Protein AF-A0A4V0XJI4-F1 (afdb_monomer)

Radius of gyration: 18.65 Å; Cα contacts (8 Å, |Δi|>4): 263; chains: 1; bounding box: 46×40×73 Å

Sequence (173 aa):
MKLHIHVLAIPPPGHPDSTPDPPNVFHYTTGQKLDLILRSGAILPTAARVPGNEKPVAWFSTSPAWEPTATKCPIPGKLGQLITAKAQNGLVRITVPGTCAPYIFPQLPLIAGTKPSVCFGLLVAGLELGSDPDTWRFTPHPVPTALFREVEFFDFASDRWLAVDLAELSCRN

Foldseek 3Di:
DDDDDDDDDDDDDDDPVDPPQAQKKKQKEFPQVVVVCVVVQWQAFDCVVPPPQWFGKGKIFSDPDHQLVNQPDPDADPVSQVVSCVVGVFMKIWIFGCVLFVDALVCRCVQTVDDPVVSVVVVVVSVVNVGDSRGMTIDSDIGGPVRTPFMWGQDPVVRDTDTDDPVVVVVVD

Mean predicted aligned error: 7.9 Å

Structure (mmCIF, N/CA/C/O backbone):
data_AF-A0A4V0XJI4-F1
#
_entry.id   AF-A0A4V0XJI4-F1
#
loop_
_atom_site.group_PDB
_atom_site.id
_atom_site.type_symbol
_atom_site.label_atom_id
_atom_site.label_alt_id
_atom_site.label_comp_id
_atom_site.label_asym_id
_atom_site.label_entity_id
_atom_site.label_seq_id
_atom_site.pdbx_PDB_ins_code
_atom_site.Cartn_x
_atom_site.Cartn_y
_atom_site.Cartn_z
_atom_site.occupancy
_atom_site.B_iso_or_equiv
_atom_site.auth_seq_id
_atom_site.auth_comp_id
_atom_site.auth_asym_id
_atom_site.auth_atom_id
_atom_site.pdbx_PDB_model_num
ATOM 1 N N . MET A 1 1 ? -3.372 -15.853 -51.076 1.00 40.28 1 MET A N 1
ATOM 2 C CA . MET A 1 1 ? -4.233 -14.877 -50.369 1.00 40.28 1 MET A CA 1
ATOM 3 C C . MET A 1 1 ? -4.418 -15.374 -48.939 1.00 40.28 1 MET A C 1
ATOM 5 O O . MET A 1 1 ? -4.960 -16.456 -48.775 1.00 40.28 1 MET A O 1
ATOM 9 N N . LYS A 1 2 ? -3.872 -14.683 -47.928 1.00 32.44 2 LYS A N 1
ATOM 10 C CA . LYS A 1 2 ? -3.965 -15.091 -46.511 1.00 32.44 2 LYS A CA 1
ATOM 11 C C . LYS A 1 2 ? -5.219 -14.474 -45.884 1.00 32.44 2 LYS A C 1
ATOM 13 O O . LYS A 1 2 ? -5.274 -13.255 -45.734 1.00 32.44 2 LYS A O 1
ATOM 18 N N . LEU A 1 3 ? -6.202 -15.304 -45.536 1.00 29.45 3 LEU A N 1
ATOM 19 C CA . LEU A 1 3 ? -7.391 -14.892 -44.787 1.00 29.45 3 LEU A CA 1
ATOM 20 C C . LEU A 1 3 ? -6.964 -14.507 -43.359 1.00 29.45 3 LEU A C 1
ATOM 22 O O . LEU A 1 3 ? -6.436 -15.347 -42.634 1.00 29.45 3 LEU A O 1
ATOM 26 N N . HIS A 1 4 ? -7.147 -13.244 -42.972 1.00 32.09 4 HIS A N 1
ATOM 27 C CA . HIS A 1 4 ? -6.981 -12.799 -41.586 1.00 32.09 4 HIS A CA 1
ATOM 28 C C . HIS A 1 4 ? -8.329 -12.937 -40.878 1.00 32.09 4 HIS A C 1
ATOM 30 O O . HIS A 1 4 ? -9.289 -12.256 -41.232 1.00 32.09 4 HIS A O 1
ATOM 36 N N . ILE A 1 5 ? -8.407 -13.840 -39.903 1.00 36.75 5 ILE A N 1
ATOM 37 C CA . ILE A 1 5 ? -9.575 -13.979 -39.032 1.00 36.75 5 ILE A CA 1
ATOM 38 C C . ILE A 1 5 ? -9.375 -13.017 -37.860 1.00 36.75 5 ILE A C 1
ATOM 40 O O . ILE A 1 5 ? -8.503 -13.229 -37.020 1.00 36.75 5 ILE A O 1
ATOM 44 N N . HIS A 1 6 ? -10.170 -11.949 -37.814 1.00 36.25 6 HIS A N 1
ATOM 45 C CA . HIS A 1 6 ? -10.277 -11.092 -36.638 1.00 36.25 6 HIS A CA 1
ATOM 46 C C . HIS A 1 6 ? -11.248 -11.735 -35.646 1.00 36.25 6 HIS A C 1
ATOM 48 O O . HIS A 1 6 ? -12.449 -11.803 -35.899 1.00 36.25 6 HIS A O 1
ATOM 54 N N . VAL A 1 7 ? -10.730 -12.206 -34.513 1.00 36.72 7 VAL A N 1
ATOM 55 C CA . VAL A 1 7 ? -11.560 -12.616 -33.377 1.00 36.72 7 VAL A CA 1
ATOM 56 C C . VAL A 1 7 ? -11.906 -11.356 -32.586 1.00 36.72 7 VAL A C 1
ATOM 58 O O . VAL A 1 7 ? -11.073 -10.822 -31.858 1.00 36.72 7 VAL A O 1
ATOM 61 N N . LEU A 1 8 ? -13.125 -10.847 -32.767 1.00 36.09 8 LEU A N 1
ATOM 62 C CA . LEU A 1 8 ? -13.703 -9.822 -31.899 1.00 36.09 8 LEU A CA 1
ATOM 63 C C . LEU A 1 8 ? -14.275 -10.520 -30.662 1.00 36.09 8 LEU A C 1
ATOM 65 O O . LEU A 1 8 ? -15.182 -11.343 -30.779 1.00 36.09 8 LEU A O 1
ATOM 69 N N . ALA A 1 9 ? -13.736 -10.211 -29.483 1.00 39.00 9 ALA A N 1
ATOM 70 C CA . ALA A 1 9 ? -14.304 -10.670 -28.222 1.00 39.00 9 ALA A CA 1
ATOM 71 C C . ALA A 1 9 ? -15.671 -9.997 -28.010 1.00 39.00 9 ALA A C 1
ATOM 73 O O . ALA A 1 9 ? -15.765 -8.771 -27.955 1.00 39.00 9 ALA A O 1
ATOM 74 N N . ILE A 1 10 ? -16.730 -10.801 -27.918 1.00 39.62 10 ILE A N 1
ATOM 75 C CA . ILE A 1 10 ? -18.075 -10.337 -27.564 1.00 39.62 10 ILE A CA 1
ATOM 76 C C . ILE A 1 10 ? -18.091 -10.117 -26.042 1.00 39.62 10 ILE A C 1
ATOM 78 O O . ILE A 1 10 ? -17.823 -11.075 -25.312 1.00 39.62 10 ILE A O 1
ATOM 82 N N . PRO A 1 11 ? -18.379 -8.906 -25.527 1.00 47.12 11 PRO A N 1
ATOM 83 C CA . PRO A 1 11 ? -18.560 -8.720 -24.093 1.00 47.12 11 PRO A CA 1
ATOM 84 C C . PRO A 1 11 ? -19.837 -9.446 -23.625 1.00 47.12 11 PRO A C 1
ATOM 86 O O . PRO A 1 11 ? -20.837 -9.442 -24.351 1.00 47.12 11 PRO A O 1
ATOM 89 N N . PRO A 1 12 ? -19.831 -10.081 -22.438 1.00 51.72 12 PRO A N 1
ATOM 90 C CA . PRO A 1 12 ? -21.000 -10.785 -21.923 1.00 51.72 12 PRO A CA 1
ATOM 91 C C . PRO A 1 12 ? -22.169 -9.816 -21.661 1.00 51.72 12 PRO A C 1
ATOM 93 O O . PRO A 1 12 ? -21.941 -8.628 -21.409 1.00 51.72 12 PRO A O 1
ATOM 96 N N . PRO A 1 13 ? -23.425 -10.300 -21.715 1.00 51.62 13 PRO A N 1
ATOM 97 C CA . PRO A 1 13 ? -24.600 -9.460 -21.523 1.00 51.62 13 PRO A CA 1
ATOM 98 C C . PRO A 1 13 ? -24.626 -8.915 -20.090 1.00 51.62 13 PRO A C 1
ATOM 100 O O . PRO A 1 13 ? -24.540 -9.671 -19.123 1.00 51.62 13 PRO A O 1
ATOM 103 N N . GLY A 1 14 ? -24.710 -7.589 -19.967 1.00 44.69 14 GLY A N 1
ATOM 104 C CA . GLY A 1 14 ? -24.715 -6.887 -18.686 1.00 44.69 14 GLY A CA 1
ATOM 105 C C . GLY A 1 14 ? -25.930 -7.247 -17.829 1.00 44.69 14 GLY A C 1
ATOM 106 O O . GLY A 1 14 ? -27.061 -7.267 -18.315 1.00 44.69 14 GLY A O 1
ATOM 107 N N . HIS A 1 15 ? -25.689 -7.515 -16.545 1.00 48.81 15 HIS A N 1
ATOM 108 C CA . HIS A 1 15 ? -26.737 -7.622 -15.534 1.00 48.81 15 HIS A CA 1
ATOM 109 C C . HIS A 1 15 ? -27.249 -6.222 -15.139 1.00 48.81 15 HIS A C 1
ATOM 111 O O . HIS A 1 15 ? -26.440 -5.308 -14.987 1.00 48.81 15 HIS A O 1
ATOM 117 N N . PRO A 1 16 ? -28.566 -6.044 -14.917 1.00 47.69 16 PRO A N 1
ATOM 118 C CA . PRO A 1 16 ? -29.201 -4.739 -14.700 1.00 47.69 16 PRO A CA 1
ATOM 119 C C . PRO A 1 16 ? -28.943 -4.079 -13.328 1.00 47.69 16 PRO A C 1
ATOM 121 O O . PRO A 1 16 ? -29.529 -3.037 -13.061 1.00 47.69 16 PRO A O 1
ATOM 124 N N . ASP A 1 17 ? -28.036 -4.613 -12.501 1.00 46.28 17 ASP A N 1
ATOM 125 C CA . ASP A 1 17 ? -27.623 -4.022 -11.211 1.00 46.28 17 ASP A CA 1
ATOM 126 C C . ASP A 1 17 ? -26.185 -3.473 -11.230 1.00 46.28 17 ASP A C 1
ATOM 128 O O . ASP A 1 17 ? -25.571 -3.245 -10.189 1.00 46.28 17 ASP A O 1
ATOM 132 N N . SER A 1 18 ? -25.612 -3.258 -12.417 1.00 46.75 18 SER A N 1
ATOM 133 C CA . SER A 1 18 ? -24.236 -2.792 -12.583 1.00 46.75 18 SER A CA 1
ATOM 134 C C . SER A 1 18 ? -24.073 -1.312 -12.219 1.00 46.75 18 SER A C 1
ATOM 136 O O . SER A 1 18 ? -23.807 -0.467 -13.077 1.00 46.75 18 SER A O 1
ATOM 138 N N . THR A 1 19 ? -24.158 -0.982 -10.929 1.00 49.22 19 THR A N 1
ATOM 139 C CA . THR A 1 19 ? -23.251 0.042 -10.408 1.00 49.22 19 THR A CA 1
ATOM 140 C C . THR A 1 19 ? -21.839 -0.422 -10.758 1.00 49.22 19 THR A C 1
ATOM 142 O O . THR A 1 19 ? -21.529 -1.584 -10.476 1.00 49.22 19 THR A O 1
ATOM 145 N N . PRO A 1 20 ? -20.998 0.401 -11.412 1.00 55.53 20 PRO A N 1
ATOM 146 C CA . PRO A 1 20 ? -19.629 -0.002 -11.682 1.00 55.53 20 PRO A CA 1
ATOM 147 C C . PRO A 1 20 ? -18.998 -0.429 -10.361 1.00 55.53 20 PRO A C 1
ATOM 149 O O . PRO A 1 20 ? -19.161 0.265 -9.352 1.00 55.53 20 PRO A O 1
ATOM 152 N N . ASP A 1 21 ? -18.322 -1.580 -10.371 1.00 56.41 21 ASP A N 1
ATOM 153 C CA . ASP A 1 21 ? -17.494 -1.995 -9.247 1.00 56.41 21 ASP A CA 1
ATOM 154 C C . ASP A 1 21 ? -16.683 -0.776 -8.794 1.00 56.41 21 ASP A C 1
ATOM 156 O O . ASP A 1 21 ? -16.087 -0.096 -9.644 1.00 56.41 21 ASP A O 1
ATOM 160 N N . PRO A 1 22 ? -16.672 -0.452 -7.490 1.00 62.97 22 PRO A N 1
ATOM 161 C CA . PRO A 1 22 ? -15.887 0.669 -7.024 1.00 62.97 22 PRO A CA 1
ATOM 162 C C . PRO A 1 22 ? -14.441 0.475 -7.483 1.00 62.97 22 PRO A C 1
ATOM 164 O O . PRO A 1 22 ? -13.945 -0.662 -7.477 1.00 62.97 22 PRO A O 1
ATOM 167 N N . PRO A 1 23 ? -13.777 1.565 -7.905 1.00 85.94 23 PRO A N 1
ATOM 168 C CA . PRO A 1 23 ? -12.464 1.486 -8.520 1.00 85.94 23 PRO A CA 1
ATOM 169 C C . PRO A 1 23 ? -11.512 0.686 -7.633 1.00 85.94 23 PRO A C 1
ATOM 171 O O . PRO A 1 23 ? -11.540 0.807 -6.405 1.00 85.94 23 PRO A O 1
ATOM 174 N N . ASN A 1 24 ? -10.698 -0.159 -8.267 1.00 94.44 24 ASN A N 1
ATOM 175 C CA . ASN A 1 24 ? -9.690 -0.946 -7.569 1.00 94.44 24 ASN A CA 1
ATOM 176 C C . ASN A 1 24 ? -8.792 -0.042 -6.719 1.00 94.44 24 ASN A C 1
ATOM 178 O O . ASN A 1 24 ? -8.491 1.094 -7.090 1.00 94.44 24 ASN A O 1
ATOM 182 N N . VAL A 1 25 ? -8.329 -0.591 -5.604 1.00 97.88 25 VAL A N 1
ATOM 183 C CA . VAL A 1 25 ? -7.302 0.026 -4.768 1.00 97.88 25 VAL A CA 1
ATOM 184 C C . VAL A 1 25 ? -6.130 -0.929 -4.617 1.00 97.88 25 VAL A C 1
ATOM 186 O O . VAL A 1 25 ? -6.268 -2.150 -4.717 1.00 97.88 25 VAL A O 1
ATOM 189 N N . PHE A 1 26 ? -4.965 -0.349 -4.380 1.00 98.50 26 PHE A N 1
ATOM 190 C CA . PHE A 1 26 ? -3.689 -1.033 -4.400 1.00 98.50 26 PHE A CA 1
ATOM 191 C C . PHE A 1 26 ? -3.063 -1.004 -3.014 1.00 98.50 26 PHE A C 1
ATOM 193 O O . PHE A 1 26 ? -2.895 0.063 -2.421 1.00 98.50 26 PHE A O 1
ATOM 200 N N . HIS A 1 27 ? -2.694 -2.171 -2.499 1.00 98.50 27 HIS A N 1
ATOM 201 C CA . HIS A 1 27 ? -1.813 -2.279 -1.345 1.00 98.50 27 HIS A CA 1
ATOM 202 C C . HIS A 1 27 ? -0.376 -2.459 -1.827 1.00 98.50 27 HIS A C 1
ATOM 204 O O . HIS A 1 27 ? -0.051 -3.452 -2.481 1.00 98.50 27 HIS A O 1
ATOM 210 N N . TYR A 1 28 ? 0.484 -1.503 -1.488 1.00 98.31 28 TYR A N 1
ATOM 211 C CA . TYR A 1 28 ? 1.905 -1.546 -1.813 1.00 98.31 28 TYR A CA 1
ATOM 212 C C . TYR A 1 28 ? 2.697 -2.145 -0.660 1.00 98.31 28 TYR A C 1
ATOM 214 O O . TYR A 1 28 ? 2.624 -1.686 0.482 1.00 98.31 28 TYR A O 1
ATOM 222 N N . THR A 1 29 ? 3.466 -3.184 -0.961 1.00 97.81 29 THR A N 1
ATOM 223 C CA . THR A 1 29 ? 4.222 -3.944 0.030 1.00 97.81 29 THR A CA 1
ATOM 224 C C . THR A 1 29 ? 5.517 -4.486 -0.575 1.00 97.81 29 THR A C 1
ATOM 226 O O . THR A 1 29 ? 5.911 -4.109 -1.678 1.00 97.81 29 THR A O 1
ATOM 229 N N . THR A 1 30 ? 6.233 -5.328 0.160 1.00 97.75 30 THR A N 1
ATOM 230 C CA . THR A 1 30 ? 7.472 -5.967 -0.304 1.00 97.75 30 THR A CA 1
ATOM 231 C C . THR A 1 30 ? 7.321 -7.479 -0.318 1.00 97.75 30 THR A C 1
ATOM 233 O O . THR A 1 30 ? 6.441 -8.006 0.364 1.00 97.75 30 THR A O 1
ATOM 236 N N . GLY A 1 31 ? 8.170 -8.193 -1.060 1.00 96.12 31 GLY A N 1
ATOM 237 C CA . GLY A 1 31 ? 8.107 -9.658 -1.132 1.00 96.12 31 GLY A CA 1
ATOM 238 C C . GLY A 1 31 ? 8.163 -10.316 0.250 1.00 96.12 31 GLY A C 1
ATOM 239 O O . GLY A 1 31 ? 7.324 -11.147 0.579 1.00 96.12 31 GLY A O 1
ATOM 240 N N . GLN A 1 32 ? 9.047 -9.836 1.132 1.00 94.75 32 GLN A N 1
ATOM 241 C CA . GLN A 1 32 ? 9.113 -10.315 2.521 1.00 94.75 32 GLN A CA 1
ATOM 242 C C . GLN A 1 32 ? 7.796 -10.145 3.295 1.00 94.75 32 GLN A C 1
ATOM 244 O O . GLN A 1 32 ? 7.468 -10.952 4.163 1.00 94.75 32 GLN A O 1
ATOM 249 N N . LYS A 1 33 ? 7.051 -9.064 3.040 1.00 95.88 33 LYS A N 1
ATOM 250 C CA . LYS A 1 33 ? 5.762 -8.809 3.694 1.00 95.88 33 LYS A CA 1
ATOM 251 C C . LYS A 1 33 ? 4.620 -9.558 3.021 1.00 95.88 33 LYS A C 1
ATOM 253 O O . LYS A 1 33 ? 3.706 -9.968 3.731 1.00 95.88 33 LYS A O 1
ATOM 258 N N . LEU A 1 34 ? 4.698 -9.793 1.712 1.00 96.12 34 LEU A N 1
ATOM 259 C CA . LEU A 1 34 ? 3.776 -10.670 0.999 1.00 96.12 34 LEU A CA 1
ATOM 260 C C . LEU A 1 34 ? 3.782 -12.074 1.617 1.00 96.12 34 LEU A C 1
ATOM 262 O O . LEU A 1 34 ? 2.714 -12.585 1.930 1.00 96.12 34 LEU A O 1
ATOM 266 N N . ASP A 1 35 ? 4.951 -12.642 1.926 1.00 93.69 35 ASP A N 1
ATOM 267 C CA . ASP A 1 35 ? 5.035 -13.960 2.577 1.00 93.69 35 ASP A CA 1
ATOM 268 C C . ASP A 1 35 ? 4.314 -14.009 3.933 1.00 93.69 35 ASP A C 1
ATOM 270 O O . ASP A 1 35 ? 3.791 -15.049 4.336 1.00 93.69 35 ASP A O 1
ATOM 274 N N . LEU A 1 36 ? 4.308 -12.899 4.677 1.00 94.25 36 LEU A N 1
ATOM 275 C CA . LEU A 1 36 ? 3.587 -12.800 5.948 1.00 94.25 36 LEU A CA 1
ATOM 276 C C . LEU A 1 36 ? 2.080 -12.666 5.723 1.00 94.25 36 LEU A C 1
ATOM 278 O O . LEU A 1 36 ? 1.318 -13.316 6.428 1.00 94.25 36 LEU A O 1
ATOM 282 N N . ILE A 1 37 ? 1.669 -11.865 4.735 1.00 96.19 37 ILE A N 1
ATOM 283 C CA . ILE A 1 37 ? 0.266 -11.66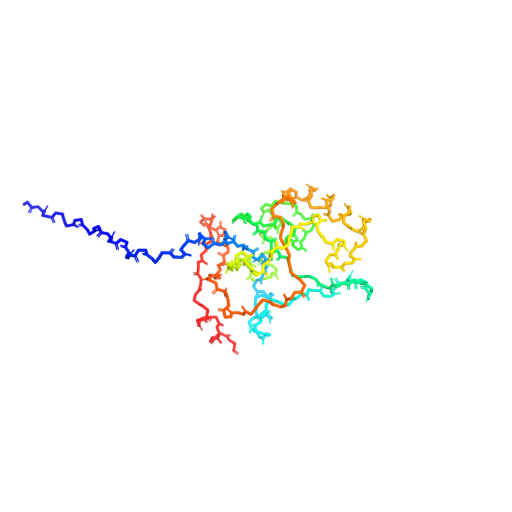9 4.337 1.00 96.19 37 ILE A CA 1
ATOM 284 C C . ILE A 1 37 ? -0.357 -12.988 3.864 1.00 96.19 37 ILE A C 1
ATOM 286 O O . ILE A 1 37 ? -1.483 -13.312 4.236 1.00 96.19 37 ILE A O 1
ATOM 290 N N . LEU A 1 38 ? 0.377 -13.765 3.065 1.00 94.69 38 LEU A N 1
ATOM 291 C CA . LEU A 1 38 ? -0.076 -15.071 2.590 1.00 94.69 38 LEU A CA 1
ATOM 292 C C . LEU A 1 38 ? -0.193 -16.065 3.751 1.00 94.69 38 LEU A C 1
ATOM 294 O O . LEU A 1 38 ? -1.207 -16.746 3.866 1.00 94.69 38 LEU A O 1
ATOM 298 N N . ARG A 1 39 ? 0.786 -16.091 4.666 1.00 93.94 39 ARG A N 1
ATOM 299 C CA . ARG A 1 39 ? 0.745 -16.955 5.859 1.00 93.94 39 ARG A CA 1
ATOM 300 C C . ARG A 1 39 ? -0.377 -16.602 6.836 1.00 93.94 39 ARG A C 1
ATOM 302 O O . ARG A 1 39 ? -0.952 -17.505 7.433 1.00 93.94 39 ARG A O 1
ATOM 309 N N . SER A 1 40 ? -0.692 -15.320 7.014 1.00 95.50 40 SER A N 1
ATOM 310 C CA . SER A 1 40 ? -1.824 -14.883 7.846 1.00 95.50 40 SER A CA 1
ATOM 311 C C . SER A 1 40 ? -3.174 -15.002 7.137 1.00 95.50 40 SER A C 1
ATOM 313 O O . SER A 1 40 ? -4.211 -14.871 7.784 1.00 95.50 40 SER A O 1
ATOM 315 N N . GLY A 1 41 ? -3.175 -15.197 5.816 1.00 96.25 41 GLY A N 1
ATOM 316 C CA . GLY A 1 41 ? -4.375 -15.234 4.987 1.00 96.25 41 GLY A CA 1
ATOM 317 C C . GLY A 1 41 ? -5.026 -13.866 4.754 1.00 96.25 41 GLY A C 1
ATOM 318 O O . GLY A 1 41 ? -6.109 -13.818 4.167 1.00 96.25 41 GLY A O 1
ATOM 319 N N . ALA A 1 42 ? -4.403 -12.760 5.178 1.00 97.88 42 ALA A N 1
ATOM 320 C CA . ALA A 1 42 ? -4.963 -11.414 5.056 1.00 97.88 42 ALA A CA 1
ATOM 321 C C . ALA A 1 42 ? -3.909 -10.300 5.157 1.00 97.88 42 ALA A C 1
ATOM 323 O O . ALA A 1 42 ? -2.911 -10.429 5.870 1.00 97.88 42 ALA A O 1
ATOM 324 N N . ILE A 1 43 ? -4.196 -9.148 4.540 1.00 98.31 43 ILE A N 1
ATOM 325 C CA . ILE A 1 43 ? -3.538 -7.878 4.875 1.00 98.31 43 ILE A CA 1
ATOM 326 C C . ILE A 1 43 ? -4.067 -7.451 6.241 1.00 98.31 43 ILE A C 1
ATOM 328 O O . ILE A 1 43 ? -5.230 -7.066 6.375 1.00 98.31 43 ILE A O 1
ATOM 332 N N . LEU A 1 44 ? -3.219 -7.544 7.262 1.00 97.81 44 LEU A N 1
ATOM 333 C CA . LEU A 1 44 ? -3.567 -7.142 8.620 1.00 97.81 44 LEU A CA 1
ATOM 334 C C . LEU A 1 44 ? -3.239 -5.657 8.846 1.00 97.81 44 LEU A C 1
ATOM 336 O O . LEU A 1 44 ? -2.154 -5.210 8.461 1.00 97.81 44 LEU A O 1
ATOM 340 N N . PRO A 1 45 ? -4.125 -4.895 9.511 1.00 96.38 45 PRO A N 1
ATOM 341 C CA . PRO A 1 45 ? -3.804 -3.563 10.003 1.00 96.38 45 PRO A CA 1
ATOM 342 C C . PRO A 1 45 ? -2.540 -3.564 10.873 1.00 96.38 45 PRO A C 1
ATOM 344 O O . PRO A 1 45 ? -2.388 -4.400 11.766 1.00 96.38 45 PRO A O 1
ATOM 347 N N . THR A 1 46 ? -1.620 -2.626 10.634 1.00 87.12 46 THR A N 1
ATOM 348 C CA . THR A 1 46 ? -0.352 -2.584 11.379 1.00 87.12 46 THR A CA 1
ATOM 349 C C . THR A 1 46 ? -0.515 -1.855 12.707 1.00 87.12 46 THR A C 1
ATOM 351 O O . THR A 1 46 ? -0.827 -0.669 12.737 1.00 87.12 46 THR A O 1
ATOM 354 N N . ALA A 1 47 ? -0.251 -2.545 13.817 1.00 81.94 47 ALA A N 1
ATOM 355 C CA . ALA A 1 47 ? -0.189 -1.930 15.146 1.00 81.94 47 ALA A CA 1
ATOM 356 C C . ALA A 1 47 ? 1.181 -1.298 15.456 1.00 81.94 47 ALA A C 1
ATOM 358 O O . ALA A 1 47 ? 1.369 -0.676 16.501 1.00 81.94 47 ALA A O 1
ATOM 359 N N . ALA A 1 48 ? 2.168 -1.460 14.567 1.00 82.31 48 ALA A N 1
ATOM 360 C CA . ALA A 1 48 ? 3.507 -0.935 14.791 1.00 82.31 48 ALA A CA 1
ATOM 361 C C . ALA A 1 48 ? 3.476 0.594 14.924 1.00 82.31 48 ALA A C 1
ATOM 363 O O . ALA A 1 48 ? 3.055 1.289 14.002 1.00 82.31 48 ALA A O 1
ATOM 364 N N . ARG A 1 49 ? 3.975 1.102 16.059 1.00 82.31 49 ARG A N 1
ATOM 365 C CA . ARG A 1 49 ? 4.010 2.537 16.404 1.00 82.31 49 ARG A CA 1
ATOM 366 C C . ARG A 1 49 ? 2.630 3.206 16.483 1.00 82.31 49 ARG A C 1
ATOM 368 O O . ARG A 1 49 ? 2.559 4.430 16.456 1.00 82.31 49 ARG A O 1
ATOM 375 N N . VAL A 1 50 ? 1.559 2.425 16.622 1.00 82.00 50 VAL A N 1
ATOM 376 C CA . VAL A 1 50 ? 0.207 2.940 16.858 1.00 82.00 50 VAL A CA 1
ATOM 377 C C . VAL A 1 50 ? -0.033 2.997 18.372 1.00 82.00 50 VAL A C 1
ATOM 379 O O . VAL A 1 50 ? 0.125 1.974 19.044 1.00 82.00 50 VAL A O 1
ATOM 382 N N . PRO A 1 51 ? -0.363 4.167 18.949 1.00 82.56 51 PRO A N 1
ATOM 383 C CA . PRO A 1 51 ? -0.728 4.273 20.360 1.00 82.56 51 PRO A CA 1
ATOM 384 C C . PRO A 1 51 ? -1.928 3.381 20.699 1.00 82.56 51 PRO A C 1
ATOM 386 O O . PRO A 1 51 ? -2.837 3.241 19.890 1.00 82.56 51 PRO A O 1
ATOM 389 N N . GLY A 1 52 ? -1.993 2.832 21.916 1.00 84.88 52 GLY A N 1
ATOM 390 C CA . GLY A 1 52 ? -3.083 1.920 22.311 1.00 84.88 52 GLY A CA 1
ATOM 391 C C . GLY A 1 52 ? -4.491 2.539 22.298 1.00 84.88 52 GLY A C 1
ATOM 392 O O . GLY A 1 52 ? -5.479 1.815 22.337 1.00 84.88 52 GLY A O 1
ATOM 393 N N . ASN A 1 53 ? -4.591 3.869 22.236 1.00 87.31 53 ASN A N 1
ATOM 394 C CA . ASN A 1 53 ? -5.849 4.603 22.093 1.00 87.31 53 ASN A CA 1
ATOM 395 C C . ASN A 1 53 ? -6.262 4.841 20.624 1.00 87.31 53 ASN A C 1
ATOM 397 O O . ASN A 1 53 ? -7.280 5.488 20.389 1.00 87.31 53 ASN A O 1
ATOM 401 N N . GLU A 1 54 ? -5.469 4.385 19.655 1.00 91.00 54 GLU A N 1
ATOM 402 C CA . GLU A 1 54 ? -5.737 4.488 18.219 1.00 91.00 54 GLU A CA 1
ATOM 403 C C . GLU A 1 54 ? -5.940 3.084 17.631 1.00 91.00 54 GLU A C 1
ATOM 405 O O . GLU A 1 54 ? -5.366 2.100 18.101 1.00 91.00 54 GLU A O 1
ATOM 410 N N . LYS A 1 55 ? -6.770 2.970 16.593 1.00 93.75 55 LYS A N 1
ATOM 411 C CA . LYS A 1 55 ? -6.980 1.707 15.881 1.00 93.75 55 LYS A CA 1
ATOM 412 C C . LYS A 1 55 ? -5.916 1.558 14.790 1.00 93.75 55 LYS A C 1
ATOM 414 O O . LYS A 1 55 ? -5.779 2.456 13.960 1.00 93.75 55 LYS A O 1
ATOM 419 N N . PRO A 1 56 ? -5.208 0.420 14.729 1.00 95.69 56 PRO A N 1
ATOM 420 C CA . PRO A 1 56 ? -4.399 0.051 13.574 1.00 95.69 56 PRO A CA 1
ATOM 421 C C . PRO A 1 56 ? -5.196 0.128 12.267 1.00 95.69 56 PRO A C 1
ATOM 423 O O . PRO A 1 56 ? -6.373 -0.234 12.239 1.00 95.69 56 PRO A O 1
ATOM 426 N N . VAL A 1 57 ? -4.541 0.526 11.173 1.00 97.31 57 VAL A N 1
ATOM 427 C CA . VAL A 1 57 ? -5.138 0.514 9.827 1.00 97.31 57 VAL A CA 1
ATOM 428 C C . VAL A 1 57 ? -4.227 -0.182 8.816 1.00 97.31 57 VAL A C 1
ATOM 430 O O . VAL A 1 57 ? -3.004 -0.220 8.974 1.00 97.31 57 VAL A O 1
ATOM 433 N N . ALA A 1 58 ? -4.832 -0.759 7.782 1.00 98.00 58 ALA A N 1
ATOM 434 C CA . ALA A 1 58 ? -4.154 -1.191 6.569 1.00 98.00 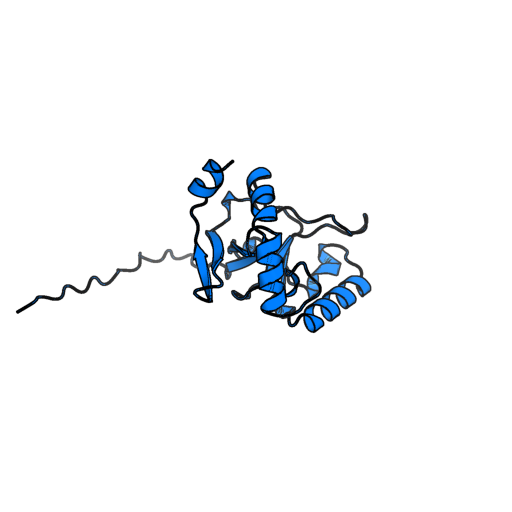58 ALA A CA 1
ATOM 435 C C . ALA A 1 58 ? -4.280 -0.090 5.508 1.00 98.00 58 ALA A C 1
ATOM 437 O O . ALA A 1 58 ? -5.367 0.454 5.301 1.00 98.00 58 ALA A O 1
ATOM 438 N N . TRP A 1 59 ? -3.162 0.235 4.860 1.00 97.94 59 TRP A N 1
ATOM 439 C CA . TRP A 1 59 ? -3.047 1.335 3.903 1.00 97.94 59 TRP A CA 1
ATOM 440 C C . TRP A 1 59 ? -3.145 0.853 2.462 1.00 97.94 59 TRP A C 1
ATOM 442 O O . TRP A 1 59 ? -2.602 -0.195 2.108 1.00 97.94 59 TRP A O 1
ATOM 452 N N . PHE A 1 60 ? -3.814 1.654 1.646 1.00 98.31 60 PHE A N 1
ATOM 453 C CA . PHE A 1 60 ? -4.052 1.434 0.230 1.00 98.31 60 PHE A CA 1
ATOM 454 C C . PHE A 1 60 ? -3.923 2.765 -0.518 1.00 98.31 60 PHE A C 1
ATOM 456 O O . PHE A 1 60 ? -3.927 3.839 0.084 1.00 98.31 60 PHE A O 1
ATOM 463 N N . SER A 1 61 ? -3.854 2.704 -1.841 1.00 98.00 61 SER A N 1
ATOM 464 C CA . SER A 1 61 ? -3.930 3.875 -2.708 1.00 98.00 61 SER A CA 1
ATOM 465 C C . SER A 1 61 ? -4.818 3.586 -3.915 1.00 98.00 61 SER A C 1
ATOM 467 O O . SER A 1 61 ? -4.955 2.445 -4.345 1.00 98.00 61 SER A O 1
ATOM 469 N N . THR A 1 62 ? -5.441 4.624 -4.459 1.00 97.31 62 THR A N 1
ATOM 470 C CA . THR A 1 62 ? -6.133 4.579 -5.760 1.00 97.31 62 THR A CA 1
ATOM 471 C C . THR A 1 62 ? -5.173 4.770 -6.938 1.00 97.31 62 THR A C 1
ATOM 473 O O . THR A 1 62 ? -5.548 4.516 -8.080 1.00 97.31 62 THR A O 1
ATOM 476 N N . SER A 1 63 ? -3.927 5.184 -6.681 1.00 95.88 63 SER A N 1
ATOM 477 C CA . SER A 1 63 ? -2.898 5.317 -7.710 1.00 95.88 63 SER A CA 1
ATOM 478 C C . SER A 1 63 ? -2.356 3.944 -8.111 1.00 95.88 63 SER A C 1
ATOM 480 O O . SER A 1 63 ? -1.947 3.188 -7.226 1.00 95.88 63 SER A O 1
ATOM 482 N N . PRO A 1 64 ? -2.275 3.618 -9.416 1.00 94.75 64 PRO A N 1
ATOM 483 C CA . PRO A 1 64 ? -1.614 2.404 -9.892 1.00 94.75 64 PRO A CA 1
ATOM 484 C C . PRO A 1 64 ? -0.077 2.523 -9.885 1.00 94.75 64 PRO A C 1
ATOM 486 O O . PRO A 1 64 ? 0.622 1.537 -10.117 1.00 94.75 64 PRO A O 1
ATOM 489 N N . ALA A 1 65 ? 0.488 3.708 -9.651 1.00 94.88 65 ALA A N 1
ATOM 490 C CA . ALA A 1 65 ? 1.931 3.864 -9.499 1.00 94.88 65 ALA A CA 1
ATOM 491 C C . ALA A 1 65 ? 2.369 3.516 -8.070 1.00 94.88 65 ALA A C 1
ATOM 493 O O . ALA A 1 65 ? 1.613 3.721 -7.125 1.00 94.88 65 ALA A O 1
ATOM 494 N N . TRP A 1 66 ? 3.608 3.032 -7.918 1.00 96.56 66 TRP A N 1
ATOM 495 C CA . TRP A 1 66 ? 4.198 2.744 -6.607 1.00 96.56 66 TRP A CA 1
ATOM 496 C C . TRP A 1 66 ? 3.990 3.899 -5.624 1.00 96.56 66 TRP A C 1
ATOM 498 O O . TRP A 1 66 ? 4.410 5.023 -5.898 1.00 96.56 66 TRP A O 1
ATOM 508 N N . GLU A 1 67 ? 3.399 3.594 -4.470 1.00 97.12 67 GLU A N 1
ATOM 509 C CA . GLU A 1 67 ? 3.207 4.551 -3.383 1.00 97.12 67 GLU A CA 1
ATOM 510 C C . GLU A 1 67 ? 4.563 4.895 -2.734 1.00 97.12 67 GLU A C 1
ATOM 512 O O . GLU A 1 67 ? 5.183 4.020 -2.117 1.00 97.12 67 GLU A O 1
ATOM 517 N N . PRO A 1 68 ? 5.061 6.143 -2.833 1.00 95.75 68 PRO A N 1
ATOM 518 C CA . PRO A 1 68 ? 6.408 6.481 -2.375 1.00 95.75 68 PRO A CA 1
ATOM 519 C C . PRO A 1 68 ? 6.638 6.201 -0.887 1.00 95.75 68 PRO A C 1
ATOM 521 O O . PRO A 1 68 ? 7.715 5.709 -0.529 1.00 95.75 68 PRO A O 1
ATOM 524 N N . THR A 1 69 ? 5.619 6.398 -0.041 1.00 94.62 69 THR A N 1
ATOM 525 C CA . THR A 1 69 ? 5.660 6.065 1.398 1.00 94.62 69 THR A CA 1
ATOM 526 C C . THR A 1 69 ? 5.860 4.573 1.702 1.00 94.62 69 THR A C 1
ATOM 528 O O . THR A 1 69 ? 6.262 4.205 2.811 1.00 94.62 69 THR A O 1
ATOM 531 N N . ALA A 1 70 ? 5.650 3.679 0.729 1.00 96.19 70 ALA A N 1
ATOM 532 C CA . ALA A 1 70 ? 5.922 2.254 0.889 1.00 96.19 70 ALA A CA 1
ATOM 533 C C . ALA A 1 70 ? 7.428 1.918 0.824 1.00 96.19 70 ALA A C 1
ATOM 535 O O . ALA A 1 70 ? 7.826 0.842 1.279 1.00 96.19 70 ALA A O 1
ATOM 536 N N . THR A 1 71 ? 8.274 2.837 0.346 1.00 96.12 71 THR A N 1
ATOM 537 C CA . THR A 1 71 ? 9.744 2.705 0.309 1.00 96.12 71 THR A CA 1
ATOM 538 C C . THR A 1 71 ? 10.321 2.614 1.728 1.00 96.12 71 THR A C 1
ATOM 540 O O . THR A 1 71 ? 9.965 3.401 2.600 1.00 96.12 71 THR A O 1
ATOM 543 N N . LYS A 1 72 ? 11.205 1.641 2.001 1.00 92.25 72 LYS A N 1
ATOM 544 C CA . LYS A 1 72 ? 11.687 1.335 3.371 1.00 92.25 72 LYS A CA 1
ATOM 545 C C . LYS A 1 72 ? 13.068 1.899 3.703 1.00 92.25 72 LYS A C 1
ATOM 547 O O . LYS A 1 72 ? 13.586 1.647 4.788 1.00 92.25 72 LYS A O 1
ATOM 552 N N . CYS A 1 73 ? 13.649 2.676 2.797 1.00 91.06 73 CYS A N 1
ATOM 553 C CA . CYS A 1 73 ? 14.867 3.445 3.025 1.00 91.06 73 CYS A CA 1
ATOM 554 C C . CYS A 1 73 ? 14.595 4.950 2.847 1.00 91.06 73 CYS A C 1
ATOM 556 O O . CYS A 1 73 ? 13.728 5.305 2.050 1.00 91.06 73 CYS A O 1
ATOM 558 N N . PRO A 1 74 ? 15.359 5.840 3.508 1.00 87.06 74 PRO A N 1
ATOM 559 C CA . PRO A 1 74 ? 15.151 7.294 3.464 1.00 87.06 74 PRO A CA 1
ATOM 560 C C . PRO A 1 74 ? 15.683 7.950 2.174 1.00 87.06 74 PRO A C 1
ATOM 562 O O . PRO A 1 74 ? 16.079 9.110 2.177 1.00 87.06 74 PRO A O 1
ATOM 565 N N . ILE A 1 75 ? 15.750 7.198 1.075 1.00 90.75 75 ILE A N 1
ATOM 566 C CA . ILE A 1 75 ? 16.197 7.683 -0.232 1.00 90.75 75 ILE A CA 1
ATOM 567 C C . ILE A 1 75 ? 14.947 7.801 -1.111 1.00 90.75 75 ILE A C 1
ATOM 569 O O . ILE A 1 75 ? 14.270 6.790 -1.299 1.00 90.75 75 ILE A O 1
ATOM 573 N N . PRO A 1 76 ? 14.613 8.987 -1.642 1.00 88.19 76 PRO A N 1
ATOM 574 C CA . PRO A 1 76 ? 13.423 9.161 -2.466 1.00 88.19 76 PRO A CA 1
ATOM 575 C C . PRO A 1 76 ? 13.596 8.581 -3.880 1.00 88.19 76 PRO A C 1
ATOM 577 O O . PRO A 1 76 ? 14.704 8.322 -4.361 1.00 88.19 76 PRO A O 1
ATOM 580 N N . GLY A 1 77 ? 12.468 8.404 -4.571 1.00 91.06 77 GLY A N 1
ATOM 581 C CA . GLY A 1 77 ? 12.424 8.036 -5.987 1.00 91.06 77 GLY A CA 1
ATOM 582 C C . GLY A 1 77 ? 12.910 6.616 -6.311 1.00 91.06 77 GLY A C 1
ATOM 583 O O . GLY A 1 77 ? 12.959 5.722 -5.463 1.00 91.06 77 GLY A O 1
ATOM 584 N N . LYS A 1 78 ? 13.264 6.395 -7.586 1.00 93.25 78 LYS A N 1
ATOM 585 C CA . LYS A 1 78 ? 13.612 5.069 -8.135 1.00 93.25 78 LYS A CA 1
ATOM 586 C C . LYS A 1 78 ? 14.811 4.409 -7.451 1.00 93.25 78 LYS A C 1
ATOM 588 O O . LYS A 1 78 ? 14.835 3.187 -7.327 1.00 93.25 78 LYS A O 1
ATOM 593 N N . LEU A 1 79 ? 15.785 5.186 -6.973 1.00 94.88 79 LEU A N 1
ATOM 594 C CA . LEU A 1 79 ? 16.937 4.628 -6.261 1.00 94.88 79 LEU A CA 1
ATOM 595 C C . LEU A 1 79 ? 16.509 3.978 -4.936 1.00 94.88 79 LEU A C 1
ATOM 597 O O . LEU A 1 79 ? 16.909 2.851 -4.650 1.00 94.88 79 LEU A O 1
ATOM 601 N N . GLY A 1 80 ? 15.647 4.645 -4.163 1.00 96.00 80 GLY A N 1
ATOM 602 C CA . GLY A 1 80 ? 15.108 4.077 -2.929 1.00 96.00 80 GLY A CA 1
ATOM 603 C C . GLY A 1 80 ? 14.210 2.867 -3.162 1.00 96.00 80 GLY A C 1
ATOM 604 O O . GLY A 1 80 ? 14.291 1.876 -2.432 1.00 96.00 80 GLY A O 1
ATOM 605 N N . GLN A 1 81 ? 13.405 2.909 -4.226 1.00 96.44 81 GLN A N 1
ATOM 606 C CA . GLN A 1 81 ? 12.606 1.770 -4.685 1.00 96.44 81 GLN A CA 1
ATOM 607 C C . GLN A 1 81 ? 13.490 0.553 -4.982 1.00 96.44 81 GLN A C 1
ATOM 609 O O . GLN A 1 81 ? 13.226 -0.532 -4.469 1.00 96.44 81 GLN A O 1
ATOM 614 N N . LEU A 1 82 ? 14.576 0.733 -5.739 1.00 97.12 82 LEU A N 1
ATOM 615 C CA . LEU A 1 82 ? 15.511 -0.342 -6.078 1.00 97.12 82 LEU A CA 1
ATOM 616 C C . LEU A 1 82 ? 16.214 -0.912 -4.838 1.00 97.12 82 LEU A C 1
ATOM 618 O O . LEU A 1 82 ? 16.357 -2.128 -4.715 1.00 97.12 82 LEU A O 1
ATOM 622 N N . ILE A 1 83 ? 16.648 -0.053 -3.911 1.00 97.56 83 ILE A N 1
ATOM 623 C CA . ILE A 1 83 ? 17.281 -0.480 -2.653 1.00 97.56 83 ILE A CA 1
ATOM 624 C C . ILE A 1 83 ? 16.287 -1.274 -1.799 1.00 97.56 83 ILE A C 1
ATOM 626 O O . ILE A 1 83 ? 16.620 -2.358 -1.321 1.00 97.56 83 ILE A O 1
ATOM 630 N N . THR A 1 84 ? 15.056 -0.775 -1.661 1.00 97.38 84 THR A N 1
ATOM 631 C CA . THR A 1 84 ? 13.973 -1.468 -0.946 1.00 97.38 84 THR A CA 1
ATOM 632 C C . THR A 1 84 ? 13.693 -2.831 -1.575 1.00 97.38 84 THR A C 1
ATOM 634 O O . THR A 1 84 ? 13.652 -3.831 -0.862 1.00 97.38 84 THR A O 1
ATOM 637 N N . ALA A 1 85 ? 13.576 -2.892 -2.905 1.00 97.31 85 ALA A N 1
ATOM 638 C CA . ALA A 1 85 ? 13.343 -4.126 -3.644 1.00 97.31 85 ALA A CA 1
ATOM 639 C C . ALA A 1 85 ? 14.452 -5.155 -3.394 1.00 97.31 85 ALA A C 1
ATOM 641 O O . ALA A 1 85 ? 14.167 -6.292 -3.030 1.00 97.31 85 ALA A O 1
ATOM 642 N N . LYS A 1 86 ? 15.722 -4.755 -3.523 1.00 96.88 86 LYS A N 1
ATOM 643 C CA . LYS A 1 86 ? 16.866 -5.647 -3.284 1.00 96.88 86 LYS A CA 1
ATOM 644 C C . LYS A 1 86 ? 16.914 -6.162 -1.846 1.00 96.88 86 LYS A C 1
ATOM 646 O O . LYS A 1 86 ? 17.241 -7.321 -1.631 1.00 96.88 86 LYS A O 1
ATOM 651 N N . ALA A 1 87 ? 16.589 -5.313 -0.874 1.00 97.25 87 ALA A N 1
ATOM 652 C CA . ALA A 1 87 ? 16.641 -5.671 0.540 1.00 97.25 87 ALA A CA 1
ATOM 653 C C . ALA A 1 87 ? 15.441 -6.511 1.011 1.00 97.25 87 ALA A C 1
ATOM 655 O O . ALA A 1 87 ? 15.555 -7.212 2.015 1.00 97.25 87 ALA A O 1
ATOM 656 N N . GLN A 1 88 ? 14.290 -6.413 0.335 1.00 97.25 88 GLN A N 1
ATOM 657 C CA . GLN A 1 88 ? 13.024 -6.994 0.800 1.00 97.25 88 GLN A CA 1
ATOM 658 C C . GLN A 1 88 ? 12.316 -7.882 -0.229 1.00 97.25 88 GLN A C 1
ATOM 660 O O . GLN A 1 88 ? 11.093 -8.023 -0.192 1.00 97.25 88 GLN A O 1
ATOM 665 N N . ASN A 1 89 ? 13.091 -8.536 -1.096 1.00 96.12 89 ASN A N 1
ATOM 666 C CA . ASN A 1 89 ? 12.616 -9.515 -2.079 1.00 96.12 89 ASN A CA 1
ATOM 667 C C . ASN A 1 89 ? 11.612 -8.933 -3.090 1.00 96.12 89 ASN A C 1
ATOM 669 O O . ASN A 1 89 ? 10.640 -9.585 -3.442 1.00 96.12 89 ASN A O 1
ATOM 673 N N . GLY A 1 90 ? 11.840 -7.710 -3.560 1.00 97.06 90 GLY A N 1
ATOM 674 C CA . GLY A 1 90 ? 11.027 -7.050 -4.582 1.00 97.06 90 GLY A CA 1
ATOM 675 C C . GLY A 1 90 ? 9.992 -6.070 -4.028 1.00 97.06 90 GLY A C 1
ATOM 676 O O . GLY A 1 90 ? 9.722 -6.017 -2.825 1.00 97.06 90 GLY A O 1
ATOM 677 N N . LEU A 1 91 ? 9.428 -5.272 -4.937 1.00 98.25 91 LEU A N 1
ATOM 678 C CA . LEU A 1 91 ? 8.265 -4.427 -4.671 1.00 98.25 91 LEU A CA 1
ATOM 679 C C . LEU A 1 91 ? 7.020 -5.152 -5.150 1.00 98.25 91 LEU A C 1
ATOM 681 O O . LEU A 1 91 ? 7.010 -5.668 -6.265 1.00 98.25 91 LEU A O 1
ATOM 685 N N . VAL A 1 92 ? 5.990 -5.162 -4.316 1.00 98.25 92 VAL A N 1
ATOM 686 C CA . VAL A 1 92 ? 4.749 -5.889 -4.559 1.00 98.25 92 VAL A CA 1
ATOM 687 C C . VAL A 1 92 ? 3.582 -4.916 -4.564 1.00 98.25 92 VAL A C 1
ATOM 689 O O . VAL A 1 92 ? 3.494 -4.032 -3.707 1.00 98.25 92 VAL A O 1
ATOM 692 N N . ARG A 1 93 ? 2.661 -5.120 -5.500 1.00 98.06 93 ARG A N 1
ATOM 693 C CA . ARG A 1 93 ? 1.353 -4.471 -5.543 1.00 98.06 93 ARG A CA 1
ATOM 694 C C . ARG A 1 93 ? 0.273 -5.543 -5.465 1.00 98.06 93 ARG A C 1
ATOM 696 O O . ARG A 1 93 ? 0.333 -6.530 -6.189 1.00 98.06 93 ARG A O 1
ATOM 703 N N . ILE A 1 94 ? -0.690 -5.358 -4.568 1.00 98.19 94 ILE A N 1
ATOM 704 C CA . ILE A 1 94 ? -1.859 -6.231 -4.433 1.00 98.19 94 ILE A CA 1
ATOM 705 C C . ILE A 1 94 ? -3.094 -5.417 -4.800 1.00 98.19 94 ILE A C 1
ATOM 707 O O . ILE A 1 94 ? -3.384 -4.407 -4.154 1.00 98.19 94 ILE A O 1
ATOM 711 N N . THR A 1 95 ? -3.820 -5.867 -5.814 1.00 98.00 95 THR A N 1
ATOM 712 C CA . THR A 1 95 ? -5.054 -5.238 -6.285 1.00 98.00 95 THR A CA 1
ATOM 713 C C . THR A 1 95 ? -6.250 -5.851 -5.564 1.00 98.00 95 THR A C 1
ATOM 715 O O . THR A 1 95 ? -6.415 -7.071 -5.554 1.00 98.00 95 THR A O 1
ATOM 718 N N . VAL A 1 96 ? -7.114 -5.016 -4.985 1.00 97.56 96 VAL A N 1
ATOM 719 C CA . VAL A 1 96 ? -8.357 -5.437 -4.312 1.00 97.56 96 VAL A CA 1
ATOM 720 C C . VAL A 1 96 ? -9.534 -4.537 -4.725 1.00 97.56 96 VAL A C 1
ATOM 722 O O . VAL A 1 96 ? -9.306 -3.414 -5.192 1.00 97.56 96 VAL A O 1
ATOM 725 N N . PRO A 1 97 ? -10.797 -4.979 -4.554 1.00 97.06 97 PRO A N 1
ATOM 726 C CA . PRO A 1 97 ? -11.955 -4.106 -4.735 1.00 97.06 97 PRO A CA 1
ATOM 727 C C . PRO A 1 97 ? -11.862 -2.848 -3.863 1.00 97.06 97 PRO A C 1
ATOM 729 O O . PRO A 1 97 ? -11.469 -2.936 -2.697 1.00 97.06 97 PRO A O 1
ATOM 732 N N . GLY A 1 98 ? -12.310 -1.695 -4.371 1.00 96.06 98 GLY A N 1
ATOM 733 C CA . GLY A 1 98 ? -12.310 -0.439 -3.607 1.00 96.06 98 GLY A CA 1
ATOM 734 C C . GLY A 1 98 ? -13.093 -0.504 -2.290 1.00 96.06 98 GLY A C 1
ATOM 735 O O . GLY A 1 98 ? -12.747 0.176 -1.326 1.00 96.06 98 GLY A O 1
ATOM 736 N N . THR A 1 99 ? -14.091 -1.391 -2.199 1.00 96.19 99 THR A N 1
ATOM 737 C CA . THR A 1 99 ? -14.837 -1.660 -0.957 1.00 96.19 99 THR A CA 1
ATOM 738 C C . THR A 1 99 ? -13.970 -2.189 0.187 1.00 96.19 99 THR A C 1
ATOM 740 O O . THR A 1 99 ? -14.374 -2.075 1.341 1.00 96.19 99 THR A O 1
ATOM 743 N N . CYS A 1 100 ? -12.781 -2.737 -0.090 1.00 97.31 100 CYS A N 1
ATOM 744 C CA . CYS A 1 100 ? -11.869 -3.227 0.945 1.00 97.31 100 CYS A CA 1
ATOM 745 C C . CYS A 1 100 ? -11.226 -2.091 1.754 1.00 97.31 100 CYS A C 1
ATOM 747 O O . CYS A 1 100 ? -10.884 -2.297 2.916 1.00 97.31 100 CYS A O 1
ATOM 749 N N . ALA A 1 101 ? -11.073 -0.901 1.164 1.00 97.38 101 ALA A N 1
ATOM 750 C CA . ALA A 1 101 ? -10.492 0.276 1.811 1.00 97.38 101 ALA A CA 1
ATOM 751 C C . ALA A 1 101 ? -11.323 1.533 1.497 1.00 97.38 101 ALA A C 1
ATOM 753 O O . ALA A 1 101 ? -10.895 2.391 0.724 1.00 97.38 101 ALA A O 1
ATOM 754 N N . PRO A 1 102 ? -12.532 1.646 2.072 1.00 96.56 102 PRO A N 1
ATOM 755 C CA . PRO A 1 102 ? -13.499 2.660 1.662 1.00 96.56 102 PRO A CA 1
ATOM 756 C C . PRO A 1 102 ? -13.185 4.059 2.207 1.00 96.56 102 PRO A C 1
ATOM 758 O O . PRO A 1 102 ? -13.753 5.039 1.728 1.00 96.56 102 PRO A O 1
ATOM 761 N N . TYR A 1 103 ? -12.315 4.171 3.216 1.00 97.94 103 TYR A N 1
ATOM 762 C CA . TYR A 1 103 ? -12.059 5.433 3.903 1.00 97.94 103 TYR A CA 1
ATOM 763 C C . TYR A 1 103 ? -10.921 6.213 3.250 1.00 97.94 103 TYR A C 1
ATOM 765 O O . TYR A 1 103 ? -9.891 5.643 2.891 1.00 97.94 103 TYR A O 1
ATOM 773 N N . ILE A 1 104 ? -11.092 7.530 3.140 1.00 97.62 104 ILE A N 1
ATOM 774 C CA . ILE A 1 104 ? -10.079 8.475 2.653 1.00 97.62 104 ILE A CA 1
ATOM 775 C C . ILE A 1 104 ? -9.268 9.053 3.812 1.00 97.62 104 ILE A C 1
ATOM 777 O O . ILE A 1 104 ? -9.778 9.176 4.924 1.00 97.62 104 ILE A O 1
ATOM 781 N N . PHE A 1 105 ? -8.029 9.477 3.557 1.00 96.75 105 PHE A N 1
ATOM 782 C CA . PHE A 1 105 ? -7.113 9.966 4.596 1.00 96.75 105 PHE A CA 1
ATOM 783 C C . PHE A 1 105 ? -7.699 11.016 5.572 1.00 96.75 105 PHE A C 1
ATOM 785 O O . PHE A 1 105 ? -7.535 10.829 6.780 1.00 96.75 105 PHE A O 1
ATOM 792 N N . PRO A 1 106 ? -8.461 12.046 5.138 1.00 96.75 106 PRO A N 1
ATOM 793 C CA . PRO A 1 106 ? -9.082 13.007 6.060 1.00 96.75 106 PRO A CA 1
ATOM 794 C C . PRO A 1 106 ? -10.024 12.394 7.112 1.00 96.75 106 PRO A C 1
ATOM 796 O O . PRO A 1 106 ? -10.287 13.012 8.141 1.00 96.75 106 PRO A O 1
ATOM 799 N N . GLN A 1 107 ? -10.533 11.179 6.881 1.00 97.56 107 GLN A N 1
ATOM 800 C CA . GLN A 1 107 ? -11.416 10.466 7.809 1.00 97.56 107 GLN A CA 1
ATOM 801 C C . GLN A 1 107 ? -10.653 9.702 8.903 1.00 97.56 107 GLN A C 1
ATOM 803 O O . GLN A 1 107 ? -11.279 9.176 9.825 1.00 97.56 107 GLN A O 1
ATOM 808 N N . LEU A 1 108 ? -9.318 9.633 8.838 1.00 96.19 108 LEU A N 1
ATOM 809 C CA . LEU A 1 108 ? -8.495 8.852 9.764 1.00 96.19 108 LEU A CA 1
ATOM 810 C C . LEU A 1 108 ? -8.729 9.195 11.250 1.00 96.19 108 LEU A C 1
ATOM 812 O O . LEU A 1 108 ? -8.921 8.256 12.028 1.00 96.19 108 LEU A O 1
ATOM 816 N N . PRO A 1 109 ? -8.830 10.475 11.673 1.00 96.25 109 PRO A N 1
ATOM 817 C CA . PRO A 1 109 ? -9.139 10.799 13.067 1.00 96.25 109 PRO A CA 1
ATOM 818 C C . PRO A 1 109 ? -10.474 10.229 13.544 1.00 96.25 109 PRO A C 1
ATOM 820 O O . PRO A 1 109 ? -10.571 9.723 14.657 1.00 96.25 109 PRO A O 1
ATOM 823 N N . LEU A 1 110 ? -11.502 10.278 12.694 1.00 97.25 110 LEU A N 1
ATOM 824 C CA . LEU A 1 110 ? -12.846 9.829 13.047 1.00 97.25 110 LEU A CA 1
ATOM 825 C C . LEU A 1 110 ? -12.936 8.299 13.112 1.00 97.25 110 LEU A C 1
ATOM 827 O O . LEU A 1 110 ? -13.548 7.748 14.024 1.00 97.25 110 LEU A O 1
ATOM 831 N N . ILE A 1 111 ? -12.329 7.606 12.147 1.00 97.12 111 ILE A N 1
ATOM 832 C CA . ILE A 1 111 ? -12.462 6.150 12.007 1.00 97.12 111 ILE A CA 1
ATOM 833 C C . ILE A 1 111 ? -11.481 5.403 12.917 1.00 97.12 111 ILE A C 1
ATOM 835 O O . ILE A 1 111 ? -11.859 4.424 13.575 1.00 97.12 111 ILE A O 1
ATOM 839 N N . ALA A 1 112 ? -10.231 5.869 12.962 1.00 95.38 112 ALA A N 1
ATOM 840 C CA . ALA A 1 112 ? -9.132 5.220 13.668 1.00 95.38 112 ALA A CA 1
ATOM 841 C C . ALA A 1 112 ? -8.760 5.900 14.995 1.00 95.38 112 ALA A C 1
ATOM 843 O O . ALA A 1 112 ? -7.965 5.352 15.752 1.00 95.38 112 ALA A O 1
ATOM 844 N N . GLY A 1 113 ? -9.330 7.064 15.317 1.00 95.56 113 GLY A N 1
ATOM 845 C CA . GLY A 1 113 ? -8.967 7.807 16.529 1.00 95.56 113 GLY A CA 1
ATOM 846 C C . GLY A 1 113 ? -7.594 8.480 16.446 1.00 95.56 113 GLY A C 1
ATOM 847 O O . GLY A 1 113 ? -7.080 8.934 17.467 1.00 95.56 113 GLY A O 1
ATOM 848 N N . THR A 1 114 ? -6.986 8.536 15.255 1.00 9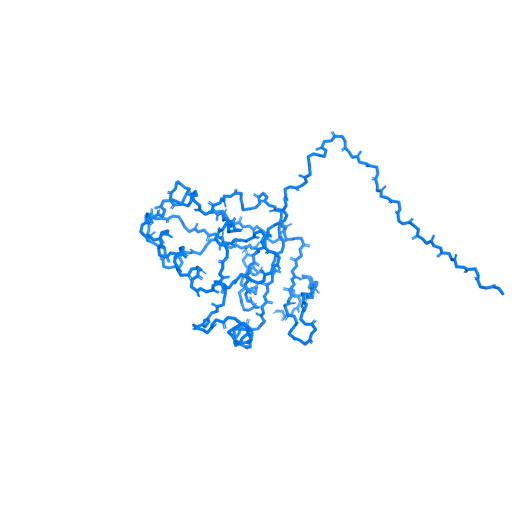4.06 114 THR A N 1
ATOM 849 C CA . THR A 1 114 ? -5.647 9.096 15.063 1.00 94.06 114 THR A CA 1
ATOM 850 C C . THR A 1 114 ? -5.617 10.581 15.387 1.00 94.06 114 THR A C 1
ATOM 852 O O . THR A 1 114 ? -6.437 11.363 14.900 1.00 94.06 114 THR A O 1
ATOM 855 N N . LYS A 1 115 ? -4.646 10.997 16.204 1.00 94.38 115 LYS A N 1
ATOM 856 C CA . LYS A 1 115 ? -4.528 12.405 16.600 1.00 94.38 115 LYS A CA 1
ATOM 857 C C . LYS A 1 115 ? -4.306 13.313 15.379 1.00 94.38 115 LYS A C 1
ATOM 859 O O . LYS A 1 115 ? -3.523 12.957 14.493 1.00 94.38 115 LYS A O 1
ATOM 864 N N . PRO A 1 116 ? -4.885 14.530 15.354 1.00 93.69 116 PRO A N 1
ATOM 865 C CA . PRO A 1 116 ? -4.665 15.480 14.261 1.00 93.69 116 PRO A CA 1
ATOM 866 C C . PRO A 1 116 ? -3.186 15.793 14.000 1.00 93.69 116 PRO A C 1
ATOM 868 O O . PRO A 1 116 ? -2.780 15.904 12.849 1.00 93.69 116 PRO A O 1
ATOM 871 N N . SER A 1 117 ? -2.358 15.866 15.048 1.00 94.50 117 SER A N 1
ATOM 872 C CA . SER A 1 117 ? -0.911 16.086 14.912 1.00 94.50 117 SER A CA 1
ATOM 873 C C . SER A 1 117 ? -0.189 14.930 14.213 1.00 94.50 117 SER A C 1
ATOM 875 O O . SER A 1 117 ? 0.731 15.166 13.436 1.00 94.50 117 SER A O 1
ATOM 877 N N . VAL A 1 118 ? -0.623 13.687 14.445 1.00 93.75 118 VAL A N 1
ATOM 878 C CA . VAL A 1 118 ? -0.0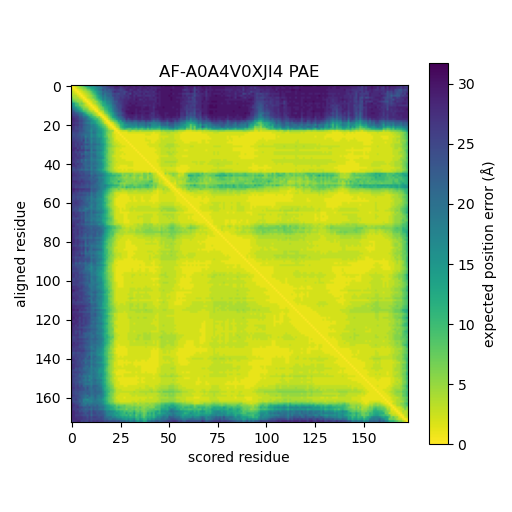97 12.505 13.748 1.00 93.75 118 VAL A CA 1
ATOM 879 C C . VAL A 1 118 ? -0.532 12.529 12.286 1.00 93.75 118 VAL A C 1
ATOM 881 O O . VAL A 1 118 ? 0.299 12.312 11.412 1.00 93.75 118 VAL A O 1
ATOM 884 N N . CYS A 1 119 ? -1.794 12.870 12.005 1.00 95.25 119 CYS A N 1
ATOM 885 C CA . CYS A 1 119 ? -2.273 13.034 10.630 1.00 95.25 119 CYS A CA 1
ATOM 886 C C . CYS A 1 119 ? -1.469 14.108 9.888 1.00 95.25 119 CYS A C 1
ATOM 888 O O . CYS A 1 119 ? -1.012 13.877 8.775 1.00 95.25 119 CYS A O 1
ATOM 890 N N . PHE A 1 120 ? -1.219 15.255 10.518 1.00 96.50 120 PHE A N 1
ATOM 891 C CA . PHE A 1 120 ? -0.387 16.300 9.928 1.00 96.50 120 PHE A CA 1
ATOM 892 C C . PHE A 1 120 ? 1.043 15.811 9.646 1.00 96.50 120 PHE A C 1
ATOM 894 O O . PHE A 1 120 ? 1.565 16.038 8.560 1.00 96.50 120 PHE A O 1
ATOM 901 N N . GLY A 1 121 ? 1.656 15.080 10.583 1.00 95.88 121 GLY A N 1
ATOM 902 C CA . GLY A 1 121 ? 2.981 14.491 10.381 1.00 95.88 121 GLY A CA 1
ATOM 903 C C . GLY A 1 121 ? 3.027 13.480 9.230 1.00 95.88 121 GLY A C 1
ATOM 904 O O . GLY A 1 121 ? 3.952 13.520 8.424 1.00 95.88 121 GLY A O 1
ATOM 905 N N . LEU A 1 122 ? 2.016 12.611 9.116 1.00 94.94 122 LEU A N 1
ATOM 906 C CA . LEU A 1 122 ? 1.885 11.671 7.996 1.00 94.94 122 LEU A CA 1
ATOM 907 C C . LEU A 1 122 ? 1.738 12.407 6.663 1.00 94.94 122 LEU A C 1
ATOM 909 O O . LEU A 1 122 ? 2.404 12.046 5.698 1.00 94.94 122 LEU A O 1
ATOM 913 N N . LEU A 1 123 ? 0.904 13.448 6.628 1.00 97.06 123 LEU A N 1
ATOM 914 C CA . LEU A 1 123 ? 0.680 14.268 5.443 1.00 97.06 123 LEU A CA 1
ATOM 915 C C . LEU A 1 123 ? 1.986 14.909 4.957 1.00 97.06 123 LEU A C 1
ATOM 917 O O . LEU A 1 123 ? 2.351 14.747 3.796 1.00 97.06 123 LEU A O 1
ATOM 921 N N . VAL A 1 124 ? 2.708 15.587 5.853 1.00 96.81 124 VAL A N 1
ATOM 922 C CA . VAL A 1 124 ? 3.986 16.240 5.532 1.00 96.81 124 VAL A CA 1
ATOM 923 C C . VAL A 1 124 ? 5.015 15.216 5.053 1.00 96.81 124 VAL A C 1
ATOM 925 O O . VAL A 1 124 ? 5.582 15.393 3.979 1.00 96.81 124 VAL A O 1
ATOM 928 N N . ALA A 1 125 ? 5.189 14.107 5.777 1.00 93.50 125 ALA A N 1
ATOM 929 C CA . ALA A 1 125 ? 6.133 13.060 5.387 1.00 93.50 125 ALA A CA 1
ATOM 930 C C . ALA A 1 125 ? 5.787 12.435 4.023 1.00 93.50 125 ALA A C 1
ATOM 932 O O . ALA A 1 125 ? 6.675 12.139 3.227 1.00 93.50 125 ALA A O 1
ATOM 933 N N . GLY A 1 126 ? 4.497 12.242 3.728 1.00 94.44 126 GLY A N 1
ATOM 934 C CA . GLY A 1 126 ? 4.043 11.748 2.430 1.00 94.44 126 GLY A CA 1
ATOM 935 C C . GLY A 1 126 ? 4.396 1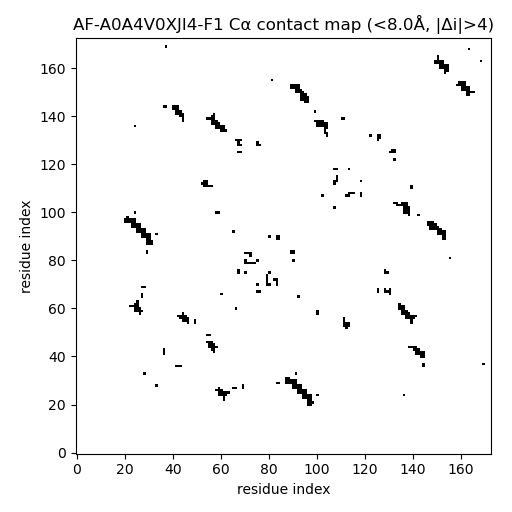2.696 1.290 1.00 94.44 126 GLY A C 1
ATOM 936 O O . GLY A 1 126 ? 4.957 12.255 0.284 1.00 94.44 126 GLY A O 1
ATOM 937 N N . LEU A 1 127 ? 4.116 13.989 1.470 1.00 95.19 127 LEU A N 1
ATOM 938 C CA . LEU A 1 127 ? 4.422 15.034 0.493 1.00 95.19 127 LEU A CA 1
ATOM 939 C C . LEU A 1 127 ? 5.931 15.166 0.248 1.00 95.19 127 LEU A C 1
ATOM 941 O O . LEU A 1 127 ? 6.355 15.243 -0.902 1.00 95.19 127 LEU A O 1
ATOM 945 N N . GLU A 1 128 ? 6.752 15.116 1.299 1.00 93.75 128 GLU A N 1
ATOM 946 C CA . GLU A 1 128 ? 8.220 15.137 1.187 1.00 93.75 128 GLU A CA 1
ATOM 947 C C . GLU A 1 128 ? 8.770 13.952 0.379 1.00 93.75 128 GLU A C 1
ATOM 949 O O . GLU A 1 128 ? 9.775 14.079 -0.321 1.00 93.75 128 GLU A O 1
ATOM 954 N N . LEU A 1 129 ? 8.092 12.802 0.433 1.00 92.19 129 LEU A N 1
ATOM 955 C CA . LEU A 1 129 ? 8.431 11.612 -0.349 1.00 92.19 129 LEU A CA 1
ATOM 956 C C . LEU A 1 129 ? 7.846 11.629 -1.773 1.00 92.19 129 LEU A C 1
ATOM 958 O O . LEU A 1 129 ? 8.103 10.700 -2.539 1.00 92.19 129 LEU A O 1
ATOM 962 N N . GLY A 1 130 ? 7.091 12.669 -2.143 1.00 93.50 130 GLY A N 1
ATOM 963 C CA . GLY A 1 130 ? 6.452 12.808 -3.455 1.00 93.50 130 GLY A CA 1
ATOM 964 C C . GLY A 1 130 ? 5.161 12.001 -3.608 1.00 93.50 130 GLY A C 1
ATOM 965 O O . GLY A 1 130 ? 4.791 11.645 -4.725 1.00 93.50 130 GLY A O 1
ATOM 966 N N . SER A 1 131 ? 4.511 11.661 -2.497 1.00 95.06 131 SER A N 1
ATOM 967 C CA . SER A 1 131 ? 3.236 10.935 -2.492 1.00 95.06 131 SER A CA 1
ATOM 968 C C . SER A 1 131 ? 2.074 11.883 -2.766 1.00 95.06 131 SER A C 1
ATOM 970 O O . SER A 1 131 ? 2.190 13.085 -2.533 1.00 95.06 131 SER A O 1
ATOM 972 N N . ASP A 1 132 ? 0.944 11.326 -3.199 1.00 96.31 132 ASP A N 1
ATOM 973 C CA . ASP A 1 132 ? -0.319 12.051 -3.339 1.00 96.31 132 ASP A CA 1
ATOM 974 C C . ASP A 1 132 ? -1.322 11.572 -2.269 1.00 96.31 132 ASP A C 1
ATOM 976 O O . ASP A 1 132 ? -1.960 10.525 -2.444 1.00 96.31 132 ASP A O 1
ATOM 980 N N . PRO A 1 133 ? -1.470 12.309 -1.152 1.00 96.38 133 PRO A N 1
ATOM 981 C CA . PRO A 1 133 ? -2.370 11.958 -0.057 1.00 96.38 133 PRO A CA 1
ATOM 982 C C . PRO A 1 133 ? -3.848 11.838 -0.447 1.00 96.38 133 PRO A C 1
ATOM 984 O O . PRO A 1 133 ? -4.589 11.121 0.229 1.00 96.38 133 PRO A O 1
ATOM 987 N N . ASP A 1 134 ? -4.291 12.470 -1.540 1.00 96.25 134 ASP A N 1
ATOM 988 C CA . ASP A 1 134 ? -5.679 12.357 -2.011 1.00 96.25 134 ASP A CA 1
ATOM 989 C C . ASP A 1 134 ? -5.973 10.960 -2.572 1.00 96.25 134 ASP A C 1
ATOM 991 O O . ASP A 1 134 ? -7.121 10.488 -2.583 1.00 96.25 134 ASP A O 1
ATOM 995 N N . THR A 1 135 ? -4.925 10.238 -2.971 1.00 97.19 135 THR A N 1
ATOM 996 C CA . THR A 1 135 ? -5.040 8.854 -3.430 1.00 97.19 135 THR A CA 1
ATOM 997 C C . THR A 1 135 ? -5.119 7.857 -2.282 1.00 97.19 135 THR A C 1
ATOM 999 O O . THR A 1 135 ? -5.599 6.741 -2.502 1.00 97.19 135 THR A O 1
ATOM 1002 N N . TRP A 1 136 ? -4.707 8.241 -1.068 1.00 98.19 136 TRP A N 1
ATOM 1003 C CA . TRP A 1 136 ? -4.621 7.339 0.074 1.00 98.19 136 TRP A CA 1
ATOM 1004 C C . TRP A 1 136 ? -5.994 6.854 0.523 1.00 98.19 136 TRP A C 1
ATOM 1006 O O . TRP A 1 136 ? -6.966 7.607 0.662 1.00 98.19 136 TRP A O 1
ATOM 1016 N N . ARG A 1 137 ? -6.055 5.553 0.776 1.00 98.19 137 ARG A N 1
ATOM 1017 C CA . ARG A 1 137 ? -7.216 4.837 1.284 1.00 98.19 137 ARG A CA 1
ATOM 1018 C C . ARG A 1 137 ? -6.802 3.975 2.462 1.00 98.19 137 ARG A C 1
ATOM 1020 O O . ARG A 1 137 ? -5.645 3.567 2.565 1.00 98.19 137 ARG A O 1
ATOM 1027 N N . PHE A 1 138 ? -7.733 3.678 3.356 1.00 98.19 138 PHE A N 1
ATOM 1028 C CA . PHE A 1 138 ? -7.444 2.780 4.466 1.00 98.19 138 PHE A CA 1
ATOM 1029 C C . PHE A 1 138 ? -8.666 1.996 4.937 1.00 98.19 138 PHE A C 1
ATOM 1031 O O . PHE A 1 138 ? -9.816 2.313 4.625 1.00 98.19 138 PHE A O 1
ATOM 1038 N N . THR A 1 139 ? -8.395 0.965 5.732 1.00 98.12 139 THR A N 1
ATOM 1039 C CA . THR A 1 139 ? -9.400 0.217 6.491 1.00 98.12 139 THR A CA 1
ATOM 1040 C C . THR A 1 139 ? -8.841 -0.205 7.853 1.00 98.12 139 THR A C 1
ATOM 1042 O O . THR A 1 139 ? -7.662 -0.557 7.941 1.00 98.12 139 THR A O 1
ATOM 1045 N N . PRO A 1 140 ? -9.641 -0.180 8.936 1.00 97.38 140 PRO A N 1
ATOM 1046 C CA . PRO A 1 140 ? -9.258 -0.765 10.220 1.00 97.38 140 PRO A CA 1
ATOM 1047 C C . PRO A 1 140 ? -9.488 -2.286 10.269 1.00 97.38 140 PRO A C 1
ATOM 1049 O O . PRO A 1 140 ? -9.238 -2.912 11.297 1.00 97.38 140 PRO A O 1
ATOM 1052 N N . HIS A 1 141 ? -10.002 -2.886 9.191 1.00 97.50 141 HIS A N 1
ATOM 1053 C CA . HIS A 1 141 ? -10.331 -4.306 9.125 1.00 97.50 141 HIS A CA 1
ATOM 1054 C C . HIS A 1 141 ? -9.290 -5.084 8.310 1.00 97.50 141 HIS A C 1
ATOM 1056 O O . HIS A 1 141 ? -8.757 -4.553 7.335 1.00 97.50 141 HIS A O 1
ATOM 1062 N N . PRO A 1 142 ? -9.010 -6.348 8.670 1.00 98.19 142 PRO A N 1
ATOM 1063 C CA . PRO A 1 142 ? -8.259 -7.253 7.811 1.00 98.19 142 PRO A CA 1
ATOM 1064 C C . PRO A 1 142 ? -8.875 -7.372 6.415 1.00 98.19 142 PRO A C 1
ATOM 1066 O O . PRO A 1 142 ? -10.096 -7.462 6.290 1.00 98.19 142 PRO A O 1
ATOM 1069 N N . VAL A 1 143 ? -8.033 -7.438 5.382 1.00 98.25 143 VAL A N 1
ATOM 1070 C CA . VAL A 1 143 ? -8.462 -7.724 4.002 1.00 98.25 143 VAL A CA 1
ATOM 1071 C C . VAL A 1 143 ? -8.015 -9.139 3.628 1.00 98.25 143 VAL A C 1
ATOM 1073 O O . VAL A 1 143 ? -6.814 -9.347 3.429 1.00 98.25 143 VAL A O 1
ATOM 1076 N N . PRO A 1 144 ? -8.934 -10.123 3.565 1.00 97.88 144 PRO A N 1
ATOM 1077 C CA . PRO A 1 144 ? -8.596 -11.505 3.243 1.00 97.88 144 PRO A CA 1
ATOM 1078 C C . PRO A 1 144 ? -7.958 -11.660 1.861 1.00 97.88 144 PRO A C 1
ATOM 1080 O O . PRO A 1 144 ? -8.363 -11.007 0.902 1.00 97.88 144 PRO A O 1
ATOM 1083 N N . THR A 1 145 ? -7.024 -12.601 1.747 1.00 96.38 145 THR A N 1
ATOM 1084 C CA . THR A 1 145 ? -6.389 -13.012 0.478 1.00 96.38 145 THR A CA 1
ATOM 1085 C C . THR A 1 145 ? -7.400 -13.465 -0.576 1.00 96.38 145 THR A C 1
ATOM 1087 O O . THR A 1 145 ? -7.186 -13.239 -1.760 1.00 96.38 145 THR A O 1
ATOM 1090 N N . ALA A 1 146 ? -8.548 -14.009 -0.159 1.00 95.69 146 ALA A N 1
ATOM 1091 C CA . ALA A 1 146 ? -9.660 -14.356 -1.047 1.00 95.69 146 ALA A CA 1
ATOM 1092 C C . ALA A 1 146 ? -10.259 -13.156 -1.814 1.00 95.69 146 ALA A C 1
ATOM 1094 O O . ALA A 1 146 ? -10.987 -13.358 -2.781 1.00 95.69 146 ALA A O 1
ATOM 1095 N N . LEU A 1 147 ? -9.978 -11.917 -1.390 1.00 96.12 147 LEU A N 1
ATOM 1096 C CA . LEU A 1 147 ? -10.398 -10.694 -2.084 1.00 96.12 147 LEU A CA 1
ATOM 1097 C C . LEU A 1 147 ? -9.312 -10.128 -3.011 1.00 96.12 147 LEU A C 1
ATOM 1099 O O . LEU A 1 147 ? -9.530 -9.087 -3.635 1.00 96.12 147 LEU A O 1
ATOM 1103 N N . PHE A 1 148 ? -8.140 -10.764 -3.095 1.00 96.06 148 PHE A N 1
ATOM 1104 C CA . PHE A 1 148 ? -7.073 -10.310 -3.979 1.00 96.06 148 PHE A CA 1
ATOM 1105 C C . PHE A 1 148 ? -7.463 -10.616 -5.422 1.00 96.06 148 PHE A C 1
ATOM 1107 O O . PHE A 1 148 ? -7.743 -11.758 -5.775 1.00 96.06 148 PHE A O 1
ATOM 1114 N N . ARG A 1 149 ? -7.491 -9.574 -6.253 1.00 94.75 149 ARG A N 1
ATOM 1115 C CA . ARG A 1 149 ? -7.748 -9.680 -7.694 1.00 94.75 149 ARG A CA 1
ATOM 1116 C C . ARG A 1 149 ? -6.470 -9.997 -8.456 1.00 94.75 149 ARG A C 1
ATOM 1118 O O . ARG A 1 149 ? -6.500 -10.765 -9.406 1.00 94.75 149 ARG A O 1
ATOM 1125 N N . GLU A 1 150 ? -5.364 -9.398 -8.029 1.00 95.44 150 GLU A N 1
ATOM 1126 C CA . GLU A 1 150 ? -4.060 -9.565 -8.659 1.00 95.44 150 GLU A CA 1
ATOM 1127 C C . GLU A 1 150 ? -2.951 -9.317 -7.635 1.00 95.44 150 GLU A C 1
ATOM 1129 O O . GLU A 1 150 ? -3.099 -8.481 -6.737 1.00 95.44 150 GLU A O 1
ATOM 1134 N N . VAL A 1 151 ? -1.843 -10.039 -7.777 1.00 96.94 151 VAL A N 1
ATOM 1135 C CA . VAL A 1 151 ? -0.589 -9.767 -7.073 1.00 96.94 151 VAL A CA 1
ATOM 1136 C C . VAL A 1 151 ? 0.493 -9.622 -8.122 1.00 96.94 151 VAL A C 1
ATOM 1138 O O . VAL A 1 151 ? 0.637 -10.479 -8.990 1.00 96.94 151 VAL A O 1
ATOM 1141 N N . GLU A 1 152 ? 1.245 -8.533 -8.049 1.00 97.62 152 GLU A N 1
ATOM 1142 C CA . GLU A 1 152 ? 2.242 -8.185 -9.052 1.00 97.62 152 GLU A CA 1
ATOM 1143 C C . GLU A 1 152 ? 3.562 -7.808 -8.397 1.00 97.62 152 GLU A C 1
ATOM 1145 O O . GLU A 1 152 ? 3.591 -7.144 -7.358 1.00 97.62 152 GLU A O 1
ATOM 1150 N N . PHE A 1 153 ? 4.662 -8.173 -9.050 1.00 97.50 153 PHE A N 1
ATOM 1151 C CA . PHE A 1 153 ? 5.995 -7.695 -8.712 1.00 97.50 153 PHE A CA 1
ATOM 1152 C C . PHE A 1 153 ? 6.430 -6.611 -9.689 1.00 97.50 153 PHE A C 1
ATOM 1154 O O . PHE A 1 153 ? 6.177 -6.705 -10.890 1.00 97.50 153 PHE A O 1
ATOM 1161 N N . PHE A 1 154 ? 7.107 -5.584 -9.181 1.00 97.56 154 PHE A N 1
ATOM 1162 C CA . PHE A 1 154 ? 7.693 -4.571 -10.048 1.00 97.56 154 PHE A CA 1
ATOM 1163 C C . PHE A 1 154 ? 8.975 -5.101 -10.692 1.00 97.56 154 PHE A C 1
ATOM 1165 O O . PHE A 1 154 ? 9.960 -5.368 -9.997 1.00 97.56 154 PHE A O 1
ATOM 1172 N N . ASP A 1 155 ? 8.977 -5.210 -12.017 1.00 96.38 155 ASP A N 1
ATOM 1173 C CA . ASP A 1 155 ? 10.170 -5.490 -12.799 1.00 96.38 155 ASP A CA 1
ATOM 1174 C C . ASP A 1 155 ? 10.864 -4.187 -13.203 1.00 96.38 155 ASP A C 1
ATOM 1176 O O . ASP A 1 155 ? 10.381 -3.414 -14.030 1.00 96.38 155 ASP A O 1
ATOM 1180 N N . PHE A 1 156 ? 12.045 -3.965 -12.629 1.00 94.69 156 PHE A N 1
ATOM 1181 C CA . PHE A 1 156 ? 12.871 -2.798 -12.925 1.00 94.69 156 PHE A CA 1
ATOM 1182 C C . PHE A 1 156 ? 13.516 -2.854 -14.314 1.00 94.69 156 PHE A C 1
ATOM 1184 O O . PHE A 1 156 ? 13.920 -1.806 -14.812 1.00 94.69 156 PHE A O 1
ATOM 1191 N N . ALA A 1 157 ? 13.644 -4.034 -14.934 1.00 94.56 157 ALA A N 1
ATOM 1192 C CA . ALA A 1 157 ? 14.249 -4.153 -16.258 1.00 94.56 157 ALA A CA 1
ATOM 1193 C C . ALA A 1 157 ? 13.297 -3.667 -17.361 1.00 94.56 157 ALA A C 1
ATOM 1195 O O . ALA A 1 157 ? 13.728 -2.967 -18.276 1.00 94.56 157 ALA A O 1
ATOM 1196 N N . SER A 1 158 ? 12.008 -4.009 -17.260 1.00 95.19 158 SER A N 1
ATOM 1197 C CA . SER A 1 158 ? 10.969 -3.565 -18.199 1.00 95.19 158 SER A CA 1
ATOM 1198 C C . SER A 1 158 ? 10.158 -2.351 -17.730 1.00 95.19 158 SER A C 1
ATOM 1200 O O . SER A 1 158 ? 9.346 -1.844 -18.503 1.00 95.19 158 SER A O 1
ATOM 1202 N N . ASP A 1 159 ? 10.391 -1.877 -16.501 1.00 94.38 159 ASP A N 1
ATOM 1203 C CA . ASP A 1 159 ? 9.660 -0.791 -15.831 1.00 94.38 159 ASP A CA 1
ATOM 1204 C C . ASP A 1 159 ? 8.141 -1.043 -15.779 1.00 94.38 159 ASP A C 1
ATOM 1206 O O . ASP A 1 159 ? 7.322 -0.168 -16.066 1.00 94.38 159 ASP A O 1
ATOM 1210 N N . ARG A 1 160 ? 7.752 -2.283 -15.450 1.00 96.00 160 ARG A N 1
ATOM 1211 C CA . ARG A 1 160 ? 6.356 -2.748 -15.459 1.00 96.00 160 ARG A CA 1
ATOM 1212 C C . ARG A 1 160 ? 6.028 -3.613 -14.251 1.00 96.00 160 ARG A C 1
ATOM 1214 O O . ARG A 1 160 ? 6.894 -4.236 -13.647 1.00 96.00 160 ARG A O 1
ATOM 1221 N N . TRP A 1 161 ? 4.740 -3.675 -13.940 1.00 96.69 161 TRP A N 1
ATOM 1222 C CA . TRP A 1 161 ? 4.187 -4.660 -13.022 1.00 96.69 161 TRP A CA 1
ATOM 1223 C C . TRP A 1 161 ? 3.989 -5.993 -13.749 1.00 96.69 161 TRP A C 1
ATOM 1225 O O . TRP A 1 161 ? 3.456 -6.016 -14.859 1.00 96.69 161 TRP A O 1
ATOM 1235 N N . LEU A 1 162 ? 4.452 -7.085 -13.141 1.00 95.88 162 LEU A N 1
ATOM 1236 C CA . LEU A 1 162 ? 4.294 -8.446 -13.645 1.00 95.88 162 LEU A CA 1
ATOM 1237 C C . LEU A 1 162 ? 3.427 -9.242 -12.674 1.00 95.88 162 LEU A C 1
ATOM 1239 O O . LEU A 1 162 ? 3.828 -9.461 -11.528 1.00 95.88 162 LEU A O 1
ATOM 1243 N N . ALA A 1 163 ? 2.256 -9.671 -13.142 1.00 94.88 163 ALA A N 1
ATOM 1244 C CA . ALA A 1 163 ? 1.362 -10.535 -12.388 1.00 94.88 163 ALA A CA 1
ATOM 1245 C C . ALA A 1 163 ? 2.026 -11.881 -12.087 1.00 94.88 163 ALA A C 1
ATOM 1247 O O . ALA A 1 163 ? 2.748 -12.437 -12.918 1.00 94.88 163 ALA A O 1
ATOM 1248 N N . VAL A 1 164 ? 1.766 -12.401 -10.893 1.00 91.62 164 VAL A N 1
ATOM 1249 C CA . VAL A 1 164 ? 2.235 -13.715 -10.455 1.00 91.62 164 VAL A CA 1
ATOM 1250 C C . VAL A 1 164 ? 1.056 -14.582 -10.052 1.00 91.62 164 VAL A C 1
ATOM 1252 O O . VAL A 1 164 ? 0.077 -14.099 -9.481 1.00 91.62 164 VAL A O 1
ATOM 1255 N N . ASP A 1 165 ? 1.161 -15.878 -10.332 1.00 84.69 165 ASP A N 1
ATOM 1256 C CA . ASP A 1 165 ? 0.175 -16.840 -9.865 1.00 84.69 165 ASP A CA 1
ATOM 1257 C C . ASP A 1 165 ? 0.354 -17.065 -8.354 1.00 84.69 165 ASP A C 1
ATOM 1259 O O . ASP A 1 165 ? 1.416 -17.469 -7.868 1.00 84.69 165 ASP A O 1
ATOM 1263 N N . LEU A 1 166 ? -0.705 -16.792 -7.592 1.00 75.56 166 LEU A N 1
ATOM 1264 C CA . LEU A 1 166 ? -0.736 -17.022 -6.150 1.00 75.56 166 LEU A CA 1
ATOM 1265 C C . LEU A 1 166 ? -0.545 -18.504 -5.797 1.00 75.56 166 LEU A C 1
ATOM 1267 O O . LEU A 1 166 ? 0.053 -18.802 -4.760 1.00 75.56 166 LEU A O 1
ATOM 1271 N N . ALA A 1 167 ? -1.001 -19.426 -6.651 1.00 71.50 167 ALA A N 1
ATOM 1272 C CA . ALA A 1 167 ? -0.777 -20.854 -6.461 1.00 71.50 167 ALA A CA 1
ATOM 1273 C C . ALA A 1 167 ? 0.723 -21.178 -6.523 1.00 71.50 167 ALA A C 1
ATOM 1275 O O . ALA A 1 167 ? 1.248 -21.848 -5.630 1.00 71.50 167 ALA A O 1
ATOM 1276 N N . GLU A 1 168 ? 1.445 -20.613 -7.494 1.00 68.81 168 GLU A N 1
ATOM 1277 C CA . GLU A 1 168 ? 2.897 -20.787 -7.610 1.00 68.81 168 GLU A CA 1
ATOM 1278 C C . GLU A 1 168 ? 3.663 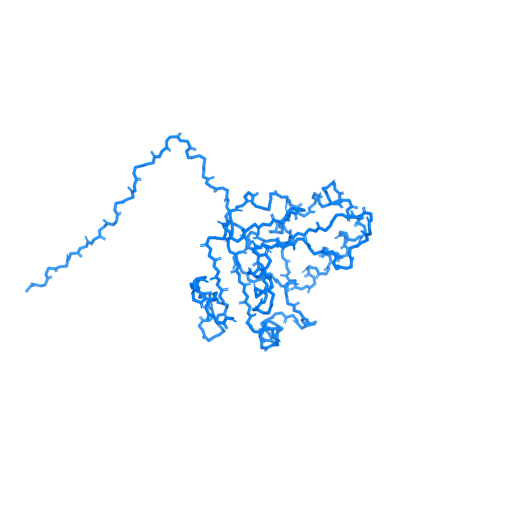-20.216 -6.408 1.00 68.81 168 GLU A C 1
ATOM 1280 O O . GLU A 1 168 ? 4.681 -20.783 -6.005 1.00 68.81 168 GLU A O 1
ATOM 1285 N N . LEU A 1 169 ? 3.183 -19.123 -5.805 1.00 67.62 169 LEU A N 1
ATOM 1286 C CA . 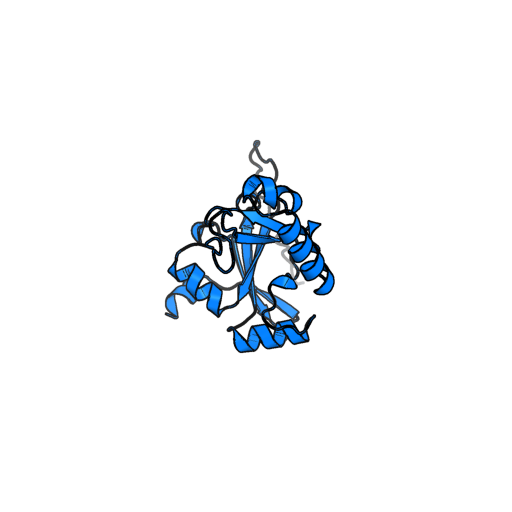LEU A 1 169 ? 3.784 -18.545 -4.597 1.00 67.62 169 LEU A CA 1
ATOM 1287 C C . LEU A 1 169 ? 3.579 -19.426 -3.359 1.00 67.62 169 LEU A C 1
ATOM 1289 O O . LEU A 1 169 ? 4.485 -19.546 -2.534 1.00 67.62 169 LEU A O 1
ATOM 1293 N N . SER A 1 170 ? 2.416 -20.068 -3.232 1.00 60.69 170 SER A N 1
ATOM 1294 C CA . SER A 1 170 ? 2.117 -20.944 -2.093 1.00 60.69 170 SER A CA 1
ATOM 1295 C C . SER A 1 170 ? 2.926 -22.249 -2.080 1.00 60.69 170 SER A C 1
ATOM 1297 O O . SER A 1 170 ? 3.175 -22.785 -1.005 1.00 60.69 170 SER A O 1
ATOM 1299 N N . CYS A 1 171 ? 3.402 -22.721 -3.238 1.00 50.84 171 CYS A N 1
ATOM 1300 C CA . CYS A 1 171 ? 4.216 -23.938 -3.359 1.00 50.84 171 CYS A CA 1
ATOM 1301 C C . CYS A 1 171 ? 5.722 -23.737 -3.105 1.00 50.84 171 CYS A C 1
ATOM 1303 O O . CYS A 1 171 ? 6.475 -24.709 -3.138 1.00 50.84 171 CYS A O 1
ATOM 1305 N N . ARG A 1 172 ? 6.188 -22.495 -2.911 1.00 54.78 172 ARG A N 1
ATOM 1306 C CA . ARG A 1 172 ? 7.613 -22.172 -2.687 1.00 54.78 172 ARG A CA 1
ATOM 1307 C C . ARG A 1 172 ? 8.018 -22.115 -1.207 1.00 54.78 172 ARG A C 1
ATOM 1309 O O . ARG A 1 172 ? 9.181 -21.827 -0.927 1.00 54.78 172 ARG A O 1
ATOM 1316 N N . ASN A 1 173 ? 7.085 -22.381 -0.293 1.00 42.16 173 ASN A N 1
ATOM 1317 C CA . ASN A 1 173 ? 7.297 -22.468 1.157 1.00 42.16 173 ASN A CA 1
ATOM 1318 C C . ASN A 1 173 ? 7.086 -2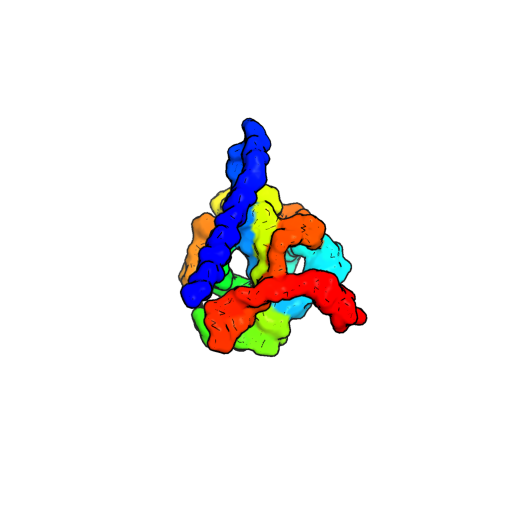3.900 1.651 1.00 42.16 173 ASN A C 1
ATOM 1320 O O . ASN A 1 173 ? 7.667 -24.223 2.710 1.00 42.16 173 ASN A O 1
#

Secondary structure (DSSP, 8-state):
-------PPPPPPPPTT----PPPEEEEEEHHHHHHHHHHTEEPPB-TT--TTS--BEEEES-SS--GGG-SSS--HHHHHHHHHHHTTSEEEEEE-GGGS-EEGGGHHHHH---HHHHHHHHHHHHHTT--GGGEEEESS-EEGGG-SEEEEEETTTTEEEE--HHHHHTT-

Solvent-accessible surface area (backbone atoms only — not comparable to full-atom values): 10018 Å² total; per-residue (Å²): 136,85,87,80,83,81,84,77,84,77,79,77,86,81,64,97,78,70,67,74,75,58,64,59,27,30,35,63,49,28,36,62,52,47,58,50,27,62,73,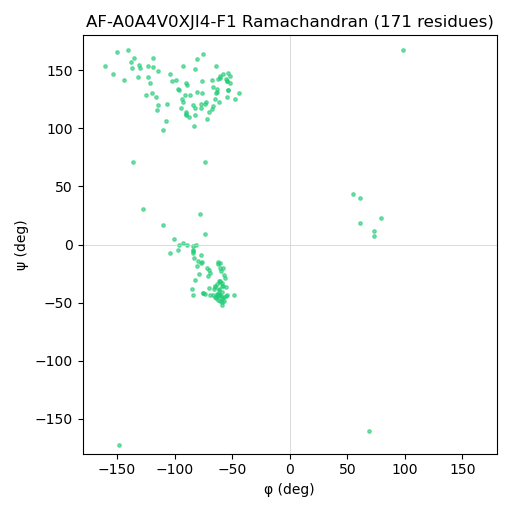68,43,23,50,61,35,50,56,80,94,50,56,94,82,34,55,34,44,30,68,32,24,60,51,93,61,87,57,44,73,64,42,80,48,101,44,66,63,71,65,14,45,52,53,33,18,73,76,30,66,32,39,30,42,35,34,28,56,22,78,68,34,74,41,48,56,92,48,39,42,80,78,28,49,42,52,70,70,55,54,51,51,52,51,52,56,30,49,76,45,69,35,64,67,88,37,30,23,29,24,72,54,68,44,50,55,90,54,54,76,44,43,26,39,58,38,80,90,79,72,41,76,43,78,55,62,67,69,65,60,64,73,76,114

pLDDT: mean 87.08, std 18.6, range [29.45, 98.5]